Protein AF-A0A3B4AZQ9-F1 (afdb_monomer_lite)

Secondary structure (DSSP, 8-state):
--------------------HHHHHHHHHHHHHHHHHHHHHHHHHHHHHHHHHHHHHHHHHHHHHHS-HHHHHHHHTTPPPPPP--SS--------TTHHHHHHHS-HHHHHHHHHHHHHHHHHHHTTSS--PPPTT--

InterPro domains:
  IPR001054 Adenylyl cyclase class-3/4/guanylyl cyclase [PF00211] (81-134)
  IPR001054 Adenylyl cyclase class-3/4/guanylyl cyclase [PS50125] (90-134)
  IPR001054 Adenylyl cyclase class-3/4/guanylyl cyclase [SM00044] (54-139)
  IPR001054 Adenylyl cyclase class-3/4/guanylyl cyclase [cd07302] (89-134)
  IPR011645 Haem NO binding associated [PF07701] (29-75)
  IPR029787 Nucleotide cyclase [G3DSA:3.30.70.1230] (77-136)
  IPR029787 Nucleotide cyclase [SSF55073] (75-134)
  IPR050401 Cyclic nucleotide synthase [PTHR11920] (17-134)

Sequence (139 aa):
LKDCGREGVIGRFESHPTNNQGSTSILNNLLSRMEQYANNLENLVEERTQAYLEEKRKAENLLYQILPHSVAEQLKRGETVQAEAFDSVTIYFSDIVGFTSLSAESTPLQVVTLLNDLYTCFDAIIDNFDVYKVGPEQF

Foldseek 3Di:
DDDDDDDDDDDDDPPDPDPPPPVVVVVVVVVVVVVVVVVVVVVVVVVVVVVVVVVVVVVLVVLVVVDPPVVSVCVVVVHDDDDDDDPDDDDDDDDDPPLVVVPVPDDPVVNVVVVCVVVVVVCVVCVVDSDDDDDPVPD

pLDDT: mean 81.6, std 17.56, range [36.41, 96.56]

Radius of gyration: 40.5 Å; chains: 1; bounding box: 88×43×124 Å

Structure (mmCIF, N/CA/C/O backbone):
data_AF-A0A3B4AZQ9-F1
#
_entry.id   AF-A0A3B4AZQ9-F1
#
loop_
_atom_site.group_PDB
_atom_site.id
_atom_site.type_symbol
_atom_site.label_atom_id
_atom_site.label_alt_id
_atom_site.label_comp_id
_atom_site.label_asym_id
_atom_site.label_entity_id
_atom_site.label_seq_id
_atom_site.pdbx_PDB_ins_code
_atom_site.Cartn_x
_atom_site.Cartn_y
_atom_site.Cartn_z
_atom_site.occupancy
_atom_site.B_iso_or_equiv
_atom_site.auth_seq_id
_atom_site.auth_comp_id
_atom_site.auth_asym_id
_atom_site.auth_atom_id
_atom_site.pdbx_PDB_model_num
ATOM 1 N N . LEU A 1 1 ? -57.777 20.823 103.007 1.00 39.72 1 LEU A N 1
ATOM 2 C CA . LEU A 1 1 ? -57.943 19.529 102.309 1.00 39.72 1 LEU A CA 1
ATOM 3 C C . LEU A 1 1 ? -58.482 19.833 100.927 1.00 39.72 1 LEU A C 1
ATOM 5 O O . LEU A 1 1 ? -59.563 20.403 100.878 1.00 39.72 1 LEU A O 1
ATOM 9 N N . LYS A 1 2 ? -57.734 19.429 99.888 1.00 39.00 2 LYS A N 1
ATOM 10 C CA . LYS A 1 2 ? -58.082 19.476 98.453 1.00 39.00 2 LYS A CA 1
ATOM 11 C C . LYS A 1 2 ? -58.184 20.885 97.846 1.00 39.00 2 LYS A C 1
ATOM 13 O O . LYS A 1 2 ? -58.759 21.765 98.463 1.00 39.00 2 LYS A O 1
ATOM 18 N N . ASP A 1 3 ? -57.684 21.200 96.658 1.00 40.31 3 ASP A N 1
ATOM 19 C CA . ASP A 1 3 ? -56.889 20.494 95.647 1.00 40.31 3 ASP A CA 1
ATOM 20 C C . ASP A 1 3 ? -56.380 21.566 94.649 1.00 40.31 3 ASP A C 1
ATOM 22 O O . ASP A 1 3 ? -57.049 22.576 94.460 1.00 40.31 3 ASP A O 1
ATOM 26 N N . CYS A 1 4 ? -55.206 21.318 94.046 1.00 36.41 4 CYS A N 1
ATOM 27 C CA . CYS A 1 4 ? -54.802 21.581 92.645 1.00 36.41 4 CYS A CA 1
ATOM 28 C C . CYS A 1 4 ? -55.218 22.926 91.974 1.00 36.41 4 CYS A C 1
ATOM 30 O O . CYS A 1 4 ? -56.393 23.197 91.793 1.00 36.41 4 CYS A O 1
ATOM 32 N N . GLY A 1 5 ? -54.345 23.808 91.474 1.00 44.00 5 GLY A N 1
ATOM 33 C CA . GLY A 1 5 ? -53.077 23.581 90.777 1.00 44.00 5 GLY A CA 1
ATOM 34 C C . GLY A 1 5 ? -53.234 23.786 89.260 1.00 44.00 5 GLY A C 1
ATOM 35 O O . GLY A 1 5 ? -53.570 22.833 88.558 1.00 44.00 5 GLY A O 1
ATOM 36 N N . ARG A 1 6 ? -52.974 25.011 88.765 1.00 45.91 6 ARG A N 1
ATOM 37 C CA . ARG A 1 6 ? -52.379 25.328 87.443 1.00 45.91 6 ARG A CA 1
ATOM 38 C C . ARG A 1 6 ? -52.392 26.840 87.181 1.00 45.91 6 ARG A C 1
ATOM 40 O O . ARG A 1 6 ? -53.423 27.363 86.794 1.00 45.91 6 ARG A O 1
ATOM 47 N N . GLU A 1 7 ? -51.237 27.488 87.311 1.00 42.16 7 GLU A N 1
ATOM 48 C CA . GLU A 1 7 ? -50.840 28.630 86.474 1.00 42.16 7 GLU A CA 1
ATOM 49 C C . GLU A 1 7 ? -49.336 28.533 86.173 1.00 42.16 7 GLU A C 1
ATOM 51 O O . GLU A 1 7 ? -48.591 27.846 86.873 1.00 42.16 7 GLU A O 1
ATOM 56 N N . GLY A 1 8 ? -48.956 29.087 85.024 1.00 47.72 8 GLY A N 1
ATOM 57 C CA . GLY A 1 8 ? -47.888 28.611 84.150 1.00 47.72 8 GLY A CA 1
ATOM 58 C C . GLY A 1 8 ? -46.468 28.645 84.711 1.00 47.72 8 GLY A C 1
ATOM 59 O O . GLY A 1 8 ? -46.015 29.642 85.264 1.00 47.72 8 GLY A O 1
ATOM 60 N N . VAL A 1 9 ? -45.723 27.575 84.425 1.00 48.38 9 VAL A N 1
ATOM 61 C CA . VAL A 1 9 ? -44.259 27.611 84.391 1.00 48.38 9 VAL A CA 1
ATOM 62 C C . VAL A 1 9 ? -43.826 27.526 82.933 1.00 48.38 9 VAL A C 1
ATOM 64 O O . VAL A 1 9 ? -44.073 26.542 82.237 1.00 48.38 9 VAL A O 1
ATOM 67 N N . ILE A 1 10 ? -43.208 28.618 82.497 1.00 52.34 10 ILE A N 1
ATOM 68 C CA . ILE A 1 10 ? -42.479 28.798 81.246 1.00 52.34 10 ILE A CA 1
ATOM 69 C C . ILE A 1 10 ? -41.379 27.736 81.173 1.00 52.34 10 ILE A C 1
ATOM 71 O O . ILE A 1 10 ? -40.545 27.644 82.071 1.00 52.34 10 ILE A O 1
ATOM 75 N N . GLY A 1 11 ? -41.348 26.943 80.105 1.00 49.19 11 GLY A N 1
ATOM 76 C CA . GLY A 1 11 ? -40.229 26.037 79.884 1.00 49.19 11 GLY A CA 1
ATOM 77 C C . GLY A 1 11 ? -40.372 25.179 78.639 1.00 49.19 11 GLY A C 1
ATOM 78 O O . GLY A 1 11 ? -41.258 24.331 78.586 1.00 49.19 11 GLY A O 1
ATOM 79 N N . ARG A 1 12 ? -39.419 25.375 77.715 1.00 40.09 12 ARG A N 1
ATOM 80 C CA . ARG A 1 12 ? -39.015 24.591 76.523 1.00 40.09 12 ARG A CA 1
ATOM 81 C C . ARG A 1 12 ? -39.096 25.460 75.264 1.00 40.09 12 ARG A C 1
ATOM 83 O O . ARG A 1 12 ? -40.125 26.056 75.004 1.00 40.09 12 ARG A O 1
ATOM 90 N N . PHE A 1 13 ? -38.067 25.570 74.433 1.00 38.94 13 PHE A N 1
ATOM 91 C CA . PHE A 1 13 ? -36.929 24.681 74.208 1.00 38.94 13 PHE A CA 1
ATOM 92 C C . PHE A 1 13 ? -35.842 25.526 73.521 1.00 38.94 13 PHE A C 1
ATOM 94 O O . PHE A 1 13 ? -36.103 26.095 72.464 1.00 38.94 13 PHE A O 1
ATOM 101 N N . GLU A 1 14 ? -34.647 25.643 74.101 1.00 40.38 14 GLU A N 1
ATOM 102 C CA . GLU A 1 14 ? -33.482 26.127 73.354 1.00 40.38 14 GLU A CA 1
ATOM 103 C C . GLU A 1 14 ? -33.123 25.063 72.314 1.00 40.38 14 GLU A C 1
ATOM 105 O O . GLU A 1 14 ? -32.702 23.957 72.659 1.00 40.38 14 GLU A O 1
ATOM 110 N N . SER A 1 15 ? -33.291 25.379 71.031 1.00 43.38 15 SER A N 1
ATOM 111 C CA . SER A 1 15 ? -32.709 24.583 69.957 1.00 43.38 15 SER A CA 1
ATOM 112 C C . SER A 1 15 ? -31.191 24.763 69.985 1.00 43.38 15 SER A C 1
ATOM 114 O O . SER A 1 15 ? -30.660 25.732 69.445 1.00 43.38 15 SER A O 1
ATOM 116 N N . HIS A 1 16 ? -30.491 23.828 70.624 1.00 37.62 16 HIS A N 1
ATOM 117 C CA . HIS A 1 16 ? -29.059 23.646 70.411 1.00 37.62 16 HIS A CA 1
ATOM 118 C C . HIS A 1 16 ? -28.827 23.203 68.957 1.00 37.62 16 HIS A C 1
ATOM 120 O O . HIS A 1 16 ? -29.424 22.208 68.534 1.00 37.62 16 HIS A O 1
ATOM 126 N N . PRO A 1 17 ? -27.963 23.880 68.178 1.00 43.94 17 PRO A N 1
ATOM 127 C CA . PRO A 1 17 ? -27.572 23.380 66.873 1.00 43.94 17 PRO A CA 1
ATOM 128 C C . PRO A 1 17 ? -26.664 22.168 67.096 1.00 43.94 17 PRO A C 1
ATOM 130 O O . PRO A 1 17 ? -25.521 22.294 67.534 1.00 43.94 17 PRO A O 1
ATOM 133 N N . THR A 1 18 ? -27.170 20.966 66.826 1.00 42.00 18 THR A N 1
ATOM 134 C CA . THR A 1 18 ? -26.326 19.773 66.775 1.00 42.00 18 THR A CA 1
ATOM 135 C C . THR A 1 18 ? -25.385 19.906 65.582 1.00 42.00 18 THR A C 1
ATOM 137 O O . THR A 1 18 ? -25.797 19.819 64.425 1.00 42.00 18 THR A O 1
ATOM 140 N N . ASN A 1 19 ? -24.117 20.151 65.891 1.00 54.03 19 ASN A N 1
ATOM 141 C CA . ASN A 1 19 ? -22.987 20.181 64.977 1.00 54.03 19 ASN A CA 1
ATOM 142 C C . ASN A 1 19 ? -22.861 18.844 64.210 1.00 54.03 19 ASN A C 1
ATOM 144 O O . ASN A 1 19 ? -22.246 17.903 64.700 1.00 54.03 19 ASN A O 1
ATOM 148 N N . ASN A 1 20 ? -23.445 18.752 63.009 1.00 54.34 20 ASN A N 1
ATOM 149 C CA . ASN A 1 20 ? -23.322 17.602 62.098 1.00 54.34 20 ASN A CA 1
ATOM 150 C C . ASN A 1 20 ? -22.237 17.835 61.023 1.00 54.34 20 ASN A C 1
ATOM 152 O O . ASN A 1 20 ? -22.426 17.511 59.852 1.00 54.34 20 ASN A O 1
ATOM 156 N N . GLN A 1 21 ? -21.109 18.453 61.392 1.00 55.28 21 GLN A N 1
ATOM 157 C CA . GLN A 1 21 ? -20.027 18.784 60.449 1.00 55.28 21 GLN A CA 1
ATOM 158 C C . GLN A 1 21 ? -19.133 17.582 60.076 1.00 55.28 21 GLN A C 1
ATOM 160 O O . GLN A 1 21 ? -18.435 17.628 59.066 1.00 55.28 21 GLN A O 1
ATOM 165 N N . GLY A 1 22 ? -19.156 16.486 60.845 1.00 56.91 22 GLY A N 1
ATOM 166 C CA . GLY A 1 22 ? -18.319 15.304 60.582 1.00 56.91 22 GLY A CA 1
ATOM 167 C C . GLY A 1 22 ? -18.845 14.396 59.463 1.00 56.91 22 GLY A C 1
ATOM 168 O O . GLY A 1 22 ? -18.081 13.955 58.607 1.00 56.91 22 GLY A O 1
ATOM 169 N N . SER A 1 23 ? -20.158 14.151 59.433 1.00 57.97 23 SER A N 1
ATOM 170 C CA . SER A 1 23 ? -20.797 13.222 58.486 1.00 57.97 23 SER A CA 1
ATOM 171 C C . SER A 1 23 ? -20.827 13.774 57.059 1.00 57.97 23 SER A C 1
ATOM 173 O O . SER A 1 23 ? -20.614 13.042 56.096 1.00 57.97 23 SER A O 1
ATOM 175 N N . THR A 1 24 ? -21.044 15.084 56.919 1.00 64.81 24 THR A N 1
ATOM 176 C CA . THR A 1 24 ? -21.021 15.781 55.627 1.00 64.81 24 THR A CA 1
ATOM 177 C C . THR A 1 24 ? -19.609 15.839 55.051 1.00 64.81 24 THR A C 1
ATOM 179 O O . THR A 1 24 ? -19.430 15.604 53.862 1.00 64.81 24 THR A O 1
ATOM 182 N N . SER A 1 25 ? -18.591 16.056 55.887 1.00 77.25 25 SER A N 1
ATOM 183 C CA . SER A 1 25 ? -17.186 16.099 55.460 1.00 77.25 25 SER A CA 1
ATOM 184 C C . SER A 1 25 ? -16.690 14.760 54.889 1.00 77.25 25 SER A C 1
ATOM 186 O O . SER A 1 25 ? -16.052 14.732 53.836 1.00 77.25 25 SER A O 1
ATOM 188 N N . ILE A 1 26 ? -17.049 13.633 55.519 1.00 82.88 26 ILE A N 1
ATOM 189 C CA . ILE A 1 26 ? -16.669 12.289 55.046 1.00 82.88 26 ILE A CA 1
ATOM 190 C C . ILE A 1 26 ? -17.371 11.947 53.724 1.00 82.88 26 ILE A C 1
ATOM 192 O O . ILE A 1 26 ? -16.725 11.464 52.794 1.00 82.88 26 ILE A O 1
ATOM 196 N N . LEU A 1 27 ? -18.674 12.230 53.621 1.00 82.62 27 LEU A N 1
ATOM 197 C CA . LEU A 1 27 ? -19.443 12.003 52.393 1.00 82.62 27 LEU A CA 1
ATOM 198 C C . LEU A 1 27 ? -18.937 12.871 51.233 1.00 82.62 27 LEU A C 1
ATOM 200 O O . LEU A 1 27 ? -18.783 12.366 50.125 1.00 82.62 27 LEU A O 1
ATOM 204 N N . ASN A 1 28 ? -18.596 14.136 51.493 1.00 85.06 28 ASN A N 1
ATOM 205 C CA . ASN A 1 28 ? -18.008 15.031 50.493 1.00 85.06 28 ASN A CA 1
ATOM 206 C C . ASN A 1 28 ? -16.626 14.548 50.025 1.00 85.06 28 ASN A C 1
ATOM 208 O O . ASN A 1 28 ? -16.315 14.629 48.839 1.00 85.06 28 ASN A O 1
ATOM 212 N N . ASN A 1 29 ? -15.799 14.007 50.927 1.00 88.94 29 ASN A N 1
ATOM 213 C CA . ASN A 1 29 ? -14.502 13.439 50.551 1.00 88.94 29 ASN A CA 1
ATOM 214 C C . ASN A 1 29 ? -14.654 12.193 49.663 1.00 88.94 29 ASN A C 1
ATOM 216 O O . ASN A 1 29 ? -13.928 12.050 48.681 1.00 88.94 29 ASN A O 1
ATOM 220 N N . LEU A 1 30 ? -15.608 11.313 49.984 1.00 89.31 30 LEU A N 1
ATOM 221 C CA . LEU A 1 30 ? -15.907 10.130 49.176 1.00 89.31 30 LEU A CA 1
ATOM 222 C C . LEU A 1 30 ? -16.441 10.514 47.791 1.00 89.31 30 LEU A C 1
ATOM 224 O O . LEU A 1 30 ? -15.972 9.970 46.794 1.00 89.31 30 LEU A O 1
ATOM 228 N N . LEU A 1 31 ? -17.365 11.476 47.733 1.00 89.81 31 LEU A N 1
ATOM 229 C CA . LEU A 1 31 ? -17.926 11.986 46.483 1.00 89.81 31 LEU A CA 1
ATOM 230 C C . LEU A 1 31 ? -16.833 12.589 45.590 1.00 89.81 31 LEU A C 1
ATOM 232 O O . LEU A 1 31 ? -16.708 12.207 44.432 1.00 89.81 31 LEU A O 1
ATOM 236 N N . SER A 1 32 ? -15.967 13.432 46.161 1.00 89.94 32 SER A N 1
ATOM 237 C CA . SER A 1 32 ? -14.839 14.036 45.442 1.00 89.94 32 SER A CA 1
ATOM 238 C C . SER A 1 32 ? -13.845 12.993 44.915 1.00 89.94 32 SER A C 1
ATOM 240 O O . SER A 1 32 ? -13.350 13.117 43.795 1.00 89.94 32 SER A O 1
ATOM 242 N N . ARG A 1 33 ? -13.578 11.922 45.679 1.00 91.62 33 ARG A N 1
ATOM 243 C CA . ARG A 1 33 ? -12.748 10.805 45.196 1.00 91.62 33 ARG A CA 1
ATOM 244 C C . ARG A 1 33 ? -13.417 10.055 44.049 1.00 91.62 33 ARG A C 1
ATOM 246 O O . ARG A 1 33 ? -12.734 9.705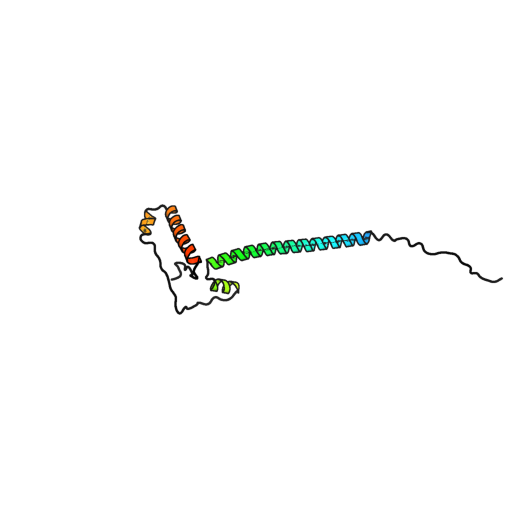 43.095 1.00 91.62 33 ARG A O 1
ATOM 253 N N . MET A 1 34 ? -14.723 9.798 44.127 1.00 92.50 34 MET A N 1
ATOM 254 C CA . MET A 1 34 ? -15.465 9.129 43.051 1.00 92.50 34 MET A CA 1
ATOM 255 C C . MET A 1 34 ? -15.470 9.959 41.764 1.00 92.50 34 MET A C 1
ATOM 257 O O . MET A 1 34 ? -15.222 9.402 40.698 1.00 92.50 34 MET A O 1
ATOM 261 N N . GLU A 1 35 ? -15.660 11.275 41.863 1.00 92.25 35 GLU A N 1
ATOM 262 C CA . GLU A 1 35 ? -15.534 12.192 40.723 1.00 92.25 35 GLU A CA 1
ATOM 263 C C . GLU A 1 35 ? -14.119 12.176 40.138 1.00 92.25 35 GLU A C 1
ATOM 265 O O . GLU A 1 35 ? -13.955 12.068 38.925 1.00 92.25 35 GLU A O 1
ATOM 270 N N . GLN A 1 36 ? -13.080 12.201 40.981 1.00 93.50 36 GLN A N 1
ATOM 271 C CA . GLN A 1 36 ? -11.700 12.059 40.509 1.00 93.50 36 GLN A CA 1
ATOM 272 C C . GLN A 1 36 ? -11.468 10.734 39.778 1.00 93.50 36 GLN A C 1
ATOM 274 O O . GLN A 1 36 ? -10.828 10.733 38.731 1.00 93.50 36 GLN A O 1
ATOM 279 N N . TYR A 1 37 ? -11.982 9.612 40.290 1.00 93.38 37 TYR A N 1
ATOM 280 C CA . TYR A 1 37 ? -11.862 8.325 39.602 1.00 93.38 37 TYR A CA 1
ATOM 281 C C . TYR A 1 37 ? -12.595 8.314 38.261 1.00 93.38 37 TYR A C 1
ATOM 283 O O . TYR A 1 37 ? -12.039 7.800 37.294 1.00 93.38 37 TYR A O 1
ATOM 291 N N . ALA A 1 38 ? -13.799 8.886 38.190 1.00 93.44 38 ALA A N 1
ATOM 292 C CA . ALA A 1 38 ? -14.562 8.984 36.949 1.00 93.44 38 ALA A CA 1
ATOM 293 C C . ALA A 1 38 ? -13.813 9.814 35.895 1.00 93.44 38 ALA A C 1
ATOM 295 O O . ALA A 1 38 ? -13.586 9.320 34.795 1.00 93.44 38 ALA A O 1
ATOM 296 N N . ASN A 1 39 ? -13.328 11.002 36.268 1.00 93.88 39 ASN A N 1
ATOM 297 C CA . ASN A 1 39 ? -12.560 11.875 35.374 1.00 93.88 39 ASN A CA 1
ATOM 298 C C . ASN A 1 39 ? -11.246 11.222 34.923 1.00 93.88 39 ASN A C 1
ATOM 300 O O . ASN A 1 39 ? -10.877 11.281 33.755 1.00 93.88 39 ASN A O 1
ATOM 304 N N . ASN A 1 40 ? -10.530 10.564 35.839 1.00 94.88 40 ASN A N 1
ATOM 305 C CA . ASN A 1 40 ? -9.293 9.863 35.497 1.00 94.88 40 ASN A CA 1
ATOM 306 C C . ASN A 1 40 ? -9.549 8.687 34.549 1.00 94.88 40 ASN A C 1
ATOM 308 O O . ASN A 1 40 ? -8.745 8.444 33.652 1.00 94.88 40 ASN A O 1
ATOM 312 N N . LEU A 1 41 ? -10.648 7.953 34.744 1.00 94.94 41 LEU A N 1
ATOM 313 C CA . LEU A 1 41 ? -11.027 6.855 33.862 1.00 94.94 41 LEU A CA 1
ATOM 314 C C . LEU A 1 41 ? -11.425 7.371 32.480 1.00 94.94 41 LEU A C 1
ATOM 316 O O . LEU A 1 41 ? -11.010 6.782 31.490 1.00 94.94 41 LEU A O 1
ATOM 320 N N . GLU A 1 42 ? -12.183 8.463 32.411 1.00 95.81 42 GLU A N 1
ATOM 321 C CA . GLU A 1 42 ? -12.564 9.102 31.152 1.00 95.81 42 GLU A CA 1
ATOM 322 C C . GLU A 1 42 ? -11.328 9.554 30.368 1.00 95.81 42 GLU A C 1
ATOM 324 O O . GLU A 1 42 ? -11.154 9.139 29.223 1.00 95.81 42 GLU A O 1
ATOM 329 N N . ASN A 1 43 ? -10.402 10.260 31.023 1.00 95.38 43 ASN A N 1
ATOM 330 C CA . ASN A 1 43 ? -9.130 10.663 30.420 1.00 95.38 43 ASN A CA 1
ATOM 331 C C . ASN A 1 43 ? -8.316 9.456 29.929 1.00 95.38 43 ASN A C 1
ATOM 333 O O . ASN A 1 43 ? -7.764 9.475 28.831 1.00 95.38 43 ASN A O 1
ATOM 337 N N . LEU A 1 44 ? -8.252 8.382 30.725 1.00 95.31 44 LEU A N 1
ATOM 338 C CA . LEU A 1 44 ? -7.529 7.170 30.345 1.00 95.31 44 LEU A CA 1
ATOM 339 C C . LEU A 1 44 ? -8.188 6.465 29.150 1.00 95.31 44 LEU A C 1
ATOM 341 O O . LEU A 1 44 ? -7.491 5.959 28.272 1.00 95.31 44 LEU A O 1
ATOM 345 N N . VAL A 1 45 ? -9.520 6.405 29.110 1.00 96.56 45 VAL A N 1
ATOM 346 C CA . VAL A 1 45 ? -10.265 5.835 27.981 1.00 96.56 45 VAL A CA 1
ATOM 347 C C . VAL A 1 45 ? -10.034 6.667 26.726 1.00 96.56 45 VAL A C 1
ATOM 349 O O . VAL A 1 45 ? -9.794 6.089 25.666 1.0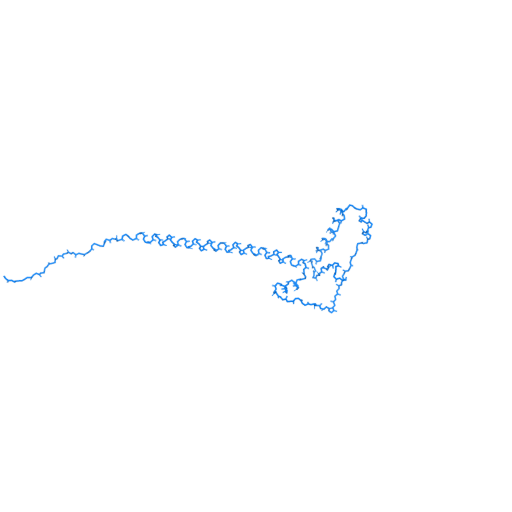0 96.56 45 VAL A O 1
ATOM 352 N N . GLU A 1 46 ? -10.052 7.994 26.833 1.00 96.06 46 GLU A N 1
ATOM 353 C CA . GLU A 1 46 ? -9.778 8.891 25.714 1.00 96.06 46 GLU A CA 1
ATOM 354 C C . GLU A 1 46 ? -8.357 8.691 25.175 1.00 96.06 46 GLU A C 1
ATOM 356 O O . GLU A 1 46 ? -8.188 8.433 23.982 1.00 96.06 46 GLU A O 1
ATOM 361 N N . GLU A 1 47 ? -7.347 8.686 26.048 1.00 96.12 47 GLU A N 1
ATOM 362 C CA . GLU A 1 47 ? -5.948 8.448 25.676 1.00 96.12 47 GLU A CA 1
ATOM 363 C C . GLU A 1 47 ? -5.776 7.099 24.961 1.00 96.12 47 GLU A C 1
ATOM 365 O O . GLU A 1 47 ? -5.165 7.005 23.892 1.00 96.12 47 GLU A O 1
ATOM 370 N N . ARG A 1 48 ? -6.361 6.032 25.518 1.00 95.19 48 ARG A N 1
ATOM 371 C CA . ARG A 1 48 ? -6.296 4.687 24.929 1.00 95.19 48 ARG A CA 1
ATOM 372 C C . ARG A 1 48 ? -7.017 4.610 23.592 1.00 95.19 48 ARG A C 1
ATOM 374 O O . ARG A 1 48 ? -6.524 3.947 22.680 1.00 95.19 48 ARG A O 1
ATOM 381 N N . THR A 1 49 ? -8.155 5.284 23.470 1.00 95.62 49 THR A N 1
ATOM 382 C CA . THR A 1 49 ? -8.925 5.339 22.225 1.00 95.62 49 THR A CA 1
ATOM 383 C C . THR A 1 49 ? -8.141 6.079 21.147 1.00 95.62 49 THR A C 1
ATOM 385 O O . THR A 1 49 ? -8.054 5.587 20.025 1.00 95.62 49 THR A O 1
ATOM 388 N N . GLN A 1 50 ? -7.500 7.201 21.482 1.00 96.56 50 GLN A N 1
ATOM 389 C CA . GLN A 1 50 ? -6.642 7.933 20.549 1.00 96.56 50 GLN A CA 1
ATOM 390 C C . GLN A 1 50 ? -5.450 7.088 20.090 1.00 96.56 50 GLN A C 1
ATOM 392 O O . GLN A 1 50 ? -5.216 6.968 18.889 1.00 96.56 50 GLN A O 1
ATOM 397 N N . ALA A 1 51 ? -4.744 6.432 21.016 1.00 94.94 51 ALA A N 1
ATOM 398 C CA . ALA A 1 51 ? -3.625 5.553 20.673 1.00 94.94 51 ALA A CA 1
ATOM 399 C C . ALA A 1 51 ? -4.057 4.392 19.757 1.00 94.94 51 ALA A C 1
ATOM 401 O O . ALA A 1 51 ? -3.366 4.065 18.792 1.00 94.94 51 ALA A O 1
ATOM 402 N N . TYR A 1 52 ? -5.222 3.794 20.026 1.00 95.25 52 TYR A N 1
ATOM 403 C CA . TYR A 1 52 ? -5.799 2.757 19.172 1.00 95.25 52 TYR A CA 1
ATOM 404 C C . TYR A 1 52 ? -6.134 3.280 17.769 1.00 95.25 52 TYR A C 1
ATOM 406 O O . TYR A 1 52 ? -5.825 2.616 16.782 1.00 95.25 52 TYR A O 1
ATOM 414 N N . LEU A 1 53 ? -6.746 4.462 17.664 1.00 95.56 53 LEU A N 1
ATOM 415 C CA . LEU A 1 53 ? -7.097 5.066 16.378 1.00 95.56 53 LEU A CA 1
ATOM 416 C C . LEU A 1 53 ? -5.858 5.403 15.541 1.00 95.56 53 LEU A C 1
ATOM 418 O O . LEU A 1 53 ? -5.859 5.164 14.334 1.00 95.56 53 LEU A O 1
ATOM 422 N N . GLU A 1 54 ? -4.795 5.904 16.171 1.00 95.88 54 GLU A N 1
ATOM 423 C CA . GLU A 1 54 ? -3.519 6.189 15.507 1.00 95.88 54 GLU A CA 1
ATOM 424 C C . GLU A 1 54 ? -2.909 4.911 14.914 1.00 95.88 54 GLU A C 1
ATOM 426 O O . GLU A 1 54 ? -2.490 4.888 13.754 1.00 95.88 54 GLU A O 1
ATOM 431 N N . GLU A 1 55 ? -2.897 3.828 15.691 1.00 93.44 55 GLU A N 1
ATOM 432 C CA . GLU A 1 55 ? -2.339 2.551 15.251 1.00 93.44 55 GLU A CA 1
ATOM 433 C C . GLU A 1 55 ? -3.201 1.890 14.173 1.00 93.44 55 GLU A C 1
ATOM 435 O O . GLU A 1 55 ? -2.685 1.410 13.161 1.00 93.44 55 GLU A O 1
ATOM 440 N N . LYS A 1 56 ? -4.528 1.957 14.328 1.00 92.56 56 LYS A N 1
ATOM 441 C CA . LYS A 1 56 ? -5.484 1.518 13.310 1.00 92.56 56 LYS A CA 1
ATOM 442 C C . LYS A 1 56 ? -5.250 2.249 11.987 1.00 92.56 56 LYS A C 1
ATOM 444 O O . LYS A 1 56 ? -5.174 1.600 10.949 1.00 92.56 56 LYS A O 1
ATOM 449 N N . ARG A 1 57 ? -5.080 3.575 12.013 1.00 92.31 57 ARG A N 1
ATOM 450 C CA . ARG A 1 57 ? -4.824 4.387 10.813 1.00 92.31 57 ARG A CA 1
ATOM 451 C C . ARG A 1 57 ? -3.534 3.969 10.106 1.00 92.31 57 ARG A C 1
ATOM 453 O O . ARG A 1 57 ? -3.509 3.868 8.883 1.00 92.31 57 ARG A O 1
ATOM 460 N N . LYS A 1 58 ? -2.454 3.719 10.853 1.00 91.56 58 LYS A N 1
ATOM 461 C CA . LYS A 1 58 ? -1.187 3.239 10.271 1.00 91.56 58 LYS A CA 1
ATOM 462 C C . LYS A 1 58 ? -1.352 1.871 9.613 1.00 91.56 58 LYS A C 1
ATOM 464 O O . LYS A 1 58 ? -0.861 1.679 8.504 1.00 91.56 58 LYS A O 1
ATOM 469 N N . ALA A 1 59 ? -2.059 0.955 10.274 1.00 89.50 59 ALA A N 1
ATOM 470 C CA . ALA A 1 59 ? -2.336 -0.371 9.735 1.00 89.50 59 ALA A CA 1
ATOM 471 C C . ALA A 1 59 ? -3.190 -0.305 8.457 1.00 89.50 59 ALA A C 1
ATOM 473 O O . ALA A 1 59 ? -2.876 -0.979 7.480 1.00 89.50 59 ALA A O 1
ATOM 474 N N . GLU A 1 60 ? -4.227 0.538 8.431 1.00 88.00 60 GLU A N 1
ATOM 475 C CA . GLU A 1 60 ? -5.070 0.750 7.247 1.00 88.00 60 GLU A CA 1
ATOM 476 C C . GLU A 1 60 ? -4.276 1.353 6.083 1.00 88.00 60 GLU A C 1
ATOM 478 O O . GLU A 1 60 ? -4.362 0.857 4.964 1.00 88.00 60 GLU A O 1
ATOM 483 N N . ASN A 1 61 ? -3.440 2.361 6.344 1.00 87.06 61 ASN A N 1
ATOM 484 C CA . ASN A 1 61 ? -2.581 2.948 5.316 1.00 87.06 61 ASN A CA 1
ATOM 485 C C . ASN A 1 61 ? -1.628 1.916 4.703 1.00 87.06 61 ASN A C 1
ATOM 487 O O . ASN A 1 61 ? -1.468 1.879 3.486 1.00 87.06 61 ASN A O 1
ATOM 491 N N . LEU A 1 62 ? -1.019 1.065 5.531 1.00 87.25 62 LEU A N 1
ATOM 492 C CA . LEU A 1 62 ? -0.155 -0.009 5.047 1.00 87.25 62 LEU A CA 1
ATOM 493 C C . LEU A 1 62 ? -0.939 -1.033 4.215 1.00 87.25 62 LEU A C 1
ATOM 495 O O . LEU A 1 62 ? -0.441 -1.516 3.203 1.00 87.25 62 LEU A O 1
ATOM 499 N N . LEU A 1 63 ? -2.175 -1.345 4.612 1.00 87.69 63 LEU A N 1
ATOM 500 C CA . LEU A 1 63 ? -3.027 -2.280 3.882 1.00 87.69 63 LEU A CA 1
ATOM 501 C C . LEU A 1 63 ? -3.303 -1.796 2.450 1.00 87.69 63 LEU A C 1
ATOM 503 O O . LEU A 1 63 ? -3.186 -2.585 1.514 1.00 87.69 63 LEU A O 1
ATOM 507 N N . TYR A 1 64 ? -3.606 -0.506 2.272 1.00 84.31 64 TYR A N 1
ATOM 508 C CA . TYR A 1 64 ? -3.846 0.084 0.948 1.00 84.31 64 TYR A CA 1
ATOM 509 C C . TYR A 1 64 ? -2.585 0.204 0.084 1.00 84.31 64 TYR A C 1
ATOM 511 O O . TYR A 1 64 ? -2.688 0.261 -1.135 1.00 84.31 64 TYR A O 1
ATOM 519 N N . GLN A 1 65 ? -1.391 0.210 0.685 1.00 82.56 65 GLN A N 1
ATOM 520 C CA . GLN A 1 65 ? -0.133 0.191 -0.073 1.00 82.56 65 GLN A CA 1
ATOM 521 C C . GLN A 1 65 ? 0.167 -1.179 -0.697 1.00 82.56 65 GLN A C 1
ATOM 523 O O . GLN A 1 65 ? 0.957 -1.264 -1.634 1.00 82.56 65 GLN A O 1
ATOM 528 N N . ILE A 1 66 ? -0.427 -2.253 -0.169 1.00 84.31 66 ILE A N 1
ATOM 529 C CA . ILE A 1 66 ? -0.138 -3.632 -0.588 1.00 84.31 66 ILE A CA 1
ATOM 530 C C . ILE A 1 66 ? -1.272 -4.194 -1.454 1.00 84.31 66 ILE A C 1
ATOM 532 O O . ILE A 1 66 ? -1.026 -4.954 -2.393 1.00 84.31 66 ILE A O 1
ATOM 536 N N . LEU A 1 67 ? -2.519 -3.835 -1.145 1.00 85.69 67 LEU A N 1
ATOM 537 C CA . LEU A 1 67 ? -3.708 -4.400 -1.776 1.00 85.69 67 LEU A CA 1
ATOM 538 C C . LEU A 1 67 ? -4.543 -3.325 -2.478 1.00 85.69 67 LEU A C 1
ATOM 540 O O . LEU A 1 67 ? -4.631 -2.204 -1.976 1.00 85.69 67 LEU A O 1
ATOM 544 N N . PRO A 1 68 ? -5.241 -3.678 -3.576 1.00 86.12 68 PRO A N 1
ATOM 545 C CA . PRO A 1 68 ? -6.242 -2.799 -4.165 1.00 86.12 68 PRO A CA 1
ATOM 546 C C . PRO A 1 68 ? -7.292 -2.396 -3.124 1.00 86.12 68 PRO A C 1
ATOM 548 O O . PRO A 1 68 ? -7.688 -3.212 -2.284 1.00 86.12 68 PRO A O 1
ATOM 551 N N . HIS A 1 69 ? -7.801 -1.164 -3.212 1.00 84.31 69 HIS A N 1
ATOM 552 C CA . HIS A 1 69 ? -8.799 -0.637 -2.274 1.00 84.31 69 HIS A CA 1
ATOM 553 C C . HIS A 1 69 ? -10.013 -1.562 -2.093 1.00 84.31 69 HIS A C 1
ATOM 555 O O . HIS A 1 69 ? -10.466 -1.767 -0.967 1.00 84.31 69 HIS A O 1
ATOM 561 N N . SER A 1 70 ? -10.515 -2.160 -3.178 1.00 85.69 70 SER A N 1
ATOM 562 C CA . SER A 1 70 ? -11.658 -3.083 -3.145 1.00 85.69 70 SER A CA 1
ATOM 563 C C . SER A 1 70 ? -11.390 -4.321 -2.283 1.00 85.69 70 SER A C 1
ATOM 565 O O . SER A 1 70 ? -12.246 -4.719 -1.492 1.00 85.69 70 SER A O 1
ATOM 567 N N . VAL A 1 71 ? -10.196 -4.901 -2.404 1.00 87.56 71 VAL A N 1
ATOM 568 C CA . VAL A 1 71 ? -9.760 -6.091 -1.663 1.00 87.56 71 VAL A CA 1
ATOM 569 C C . VAL A 1 71 ? -9.485 -5.739 -0.202 1.00 87.56 71 VAL A C 1
ATOM 571 O O . VAL A 1 71 ? -9.928 -6.449 0.701 1.00 87.56 71 VAL A O 1
ATOM 574 N N . ALA A 1 72 ? -8.808 -4.615 0.047 1.00 89.00 72 ALA A N 1
ATOM 575 C CA . ALA A 1 72 ? -8.524 -4.126 1.393 1.00 89.00 72 ALA A CA 1
ATOM 576 C C . ALA A 1 72 ? -9.811 -3.895 2.207 1.00 89.00 72 ALA A C 1
ATOM 578 O O . ALA A 1 72 ? -9.894 -4.303 3.366 1.00 89.00 72 ALA A O 1
ATOM 579 N N . GLU A 1 73 ? -10.843 -3.298 1.603 1.00 89.12 73 GLU A N 1
ATOM 580 C CA . GLU A 1 73 ? -12.132 -3.072 2.266 1.00 89.12 73 GLU A CA 1
ATOM 581 C C . GLU A 1 73 ? -12.882 -4.371 2.585 1.00 89.12 73 GLU A C 1
ATOM 583 O O . GLU A 1 73 ? -13.434 -4.501 3.678 1.00 89.12 73 GLU A O 1
ATOM 588 N N . GLN A 1 74 ? -12.871 -5.351 1.676 1.00 89.50 74 GLN A N 1
ATOM 589 C CA . GLN A 1 74 ? -13.459 -6.671 1.935 1.00 89.50 74 GLN A CA 1
ATOM 590 C C . GLN A 1 74 ? -12.771 -7.355 3.127 1.00 89.50 74 GLN A C 1
ATOM 592 O O . GLN A 1 74 ? -13.436 -7.810 4.060 1.00 89.50 74 GLN A O 1
ATOM 597 N N . LEU A 1 75 ? -11.435 -7.333 3.164 1.00 88.94 75 LEU A N 1
ATOM 598 C CA . LEU A 1 75 ? -10.666 -7.904 4.273 1.00 88.94 75 LEU A CA 1
ATOM 599 C C . LEU A 1 75 ? -10.942 -7.195 5.603 1.00 88.94 75 LEU A C 1
ATOM 601 O O . LEU A 1 75 ? -11.100 -7.858 6.627 1.00 88.94 75 LEU A O 1
ATOM 605 N N . LYS A 1 76 ? -11.067 -5.862 5.601 1.00 87.94 76 LYS A N 1
ATOM 606 C CA . LYS A 1 76 ? -11.431 -5.088 6.801 1.00 87.94 76 LYS A CA 1
ATOM 607 C C . LYS A 1 76 ? -12.808 -5.461 7.348 1.00 87.94 76 LYS A C 1
ATOM 609 O O . LYS A 1 76 ? -13.008 -5.415 8.560 1.00 87.94 76 LYS A O 1
ATOM 614 N N . ARG A 1 77 ? -13.751 -5.837 6.479 1.00 90.38 77 ARG A N 1
ATOM 615 C CA . ARG A 1 77 ? -15.085 -6.323 6.871 1.00 90.38 77 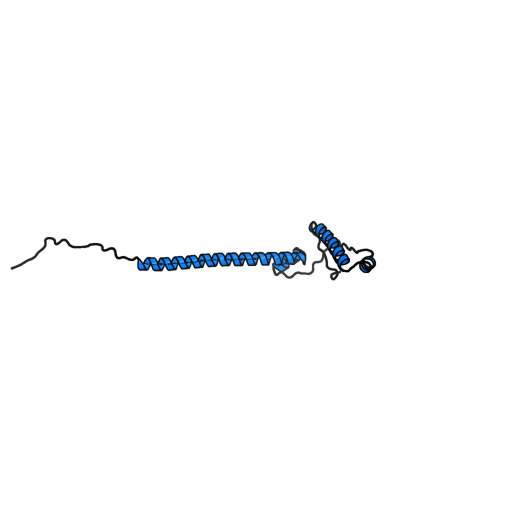ARG A CA 1
ATOM 616 C C . ARG A 1 77 ? -15.093 -7.792 7.311 1.00 90.38 77 ARG A C 1
ATOM 618 O O . ARG A 1 77 ? -16.125 -8.275 7.767 1.00 90.38 77 ARG A O 1
ATOM 625 N N . GLY A 1 78 ? -13.958 -8.489 7.222 1.00 89.00 78 GLY A N 1
ATOM 626 C CA . GLY A 1 78 ? -13.859 -9.921 7.504 1.00 89.00 78 GLY A CA 1
ATOM 627 C C . GLY A 1 78 ? -14.501 -10.791 6.422 1.00 89.00 78 GLY A C 1
ATOM 628 O O . GLY A 1 78 ? -14.848 -11.942 6.683 1.00 89.00 78 GLY A O 1
ATOM 629 N N . GLU A 1 79 ? -14.692 -10.243 5.221 1.00 91.38 79 GLU A N 1
ATOM 630 C CA . GLU A 1 79 ? -15.253 -10.956 4.079 1.00 91.38 79 GLU A CA 1
ATOM 631 C C . GLU A 1 79 ? -14.177 -11.827 3.417 1.00 91.38 79 GLU A C 1
ATOM 633 O O . GLU A 1 79 ? -12.989 -11.497 3.394 1.00 91.38 79 GLU A O 1
ATOM 638 N N . THR A 1 80 ? -14.591 -12.964 2.857 1.00 87.31 80 THR A N 1
ATOM 639 C CA . THR A 1 80 ? -13.701 -13.791 2.038 1.00 87.31 80 THR A CA 1
ATOM 640 C C . THR A 1 80 ? -13.514 -13.146 0.671 1.00 87.31 80 THR A C 1
ATOM 642 O O . THR A 1 80 ? -14.497 -12.970 -0.048 1.00 87.31 80 THR A O 1
ATOM 645 N N . VAL A 1 81 ? -12.270 -12.872 0.286 1.00 86.06 81 VAL A N 1
ATOM 646 C CA . VAL A 1 81 ? -11.934 -12.359 -1.048 1.00 86.06 81 VAL A CA 1
ATOM 647 C C . VAL A 1 81 ? -11.989 -13.513 -2.049 1.00 86.06 81 VAL A C 1
ATOM 649 O O . VAL A 1 81 ? -11.253 -14.492 -1.912 1.00 86.06 81 VAL A O 1
ATOM 652 N N . GLN A 1 82 ? -12.881 -13.417 -3.032 1.00 85.19 82 GLN A N 1
ATOM 653 C CA . GLN A 1 82 ? -12.981 -14.384 -4.128 1.00 85.19 82 GLN A CA 1
ATOM 654 C C . GLN A 1 82 ? -12.119 -13.935 -5.310 1.00 85.19 82 GLN A C 1
ATOM 656 O O . GLN A 1 82 ? -11.850 -12.748 -5.473 1.00 85.19 82 GLN A O 1
ATOM 661 N N . ALA A 1 83 ? -11.691 -14.884 -6.143 1.00 83.94 83 ALA A N 1
ATOM 662 C CA . ALA A 1 83 ? -11.006 -14.549 -7.385 1.00 83.94 83 ALA A CA 1
ATOM 663 C C . ALA A 1 83 ? -11.970 -13.806 -8.326 1.00 83.94 83 ALA A C 1
ATOM 665 O O . ALA A 1 83 ? -13.056 -14.307 -8.623 1.00 83.94 83 ALA A O 1
ATOM 666 N N . GLU A 1 84 ? -11.567 -12.626 -8.793 1.00 81.94 84 GLU A N 1
ATOM 667 C CA . GLU A 1 84 ? -12.343 -11.818 -9.733 1.00 81.94 84 GLU A CA 1
ATOM 668 C C . GLU A 1 84 ? -11.868 -12.067 -11.171 1.00 81.94 84 GLU A C 1
ATOM 670 O O . GLU A 1 84 ? -10.671 -12.173 -11.442 1.00 81.94 84 GLU A O 1
ATOM 675 N N . ALA A 1 85 ? -12.823 -12.165 -12.098 1.00 85.88 85 ALA A N 1
ATOM 676 C CA . ALA A 1 85 ? -12.564 -12.187 -13.531 1.00 85.88 85 ALA A CA 1
ATOM 677 C C . ALA A 1 85 ? -13.019 -10.855 -14.128 1.00 85.88 85 ALA A C 1
ATOM 679 O O . ALA A 1 85 ? -14.128 -10.397 -13.856 1.00 85.88 85 ALA A O 1
ATOM 680 N N . PHE A 1 86 ? -12.165 -10.251 -14.946 1.00 86.06 86 PHE A N 1
ATOM 681 C CA . PHE A 1 86 ? -12.432 -8.966 -15.579 1.00 86.06 86 PHE A CA 1
ATOM 682 C C . PHE A 1 86 ? -12.640 -9.165 -17.080 1.00 86.06 86 PHE A C 1
ATOM 684 O O . PHE A 1 86 ? -11.783 -9.739 -17.751 1.00 86.06 86 PHE A O 1
ATOM 691 N N . ASP A 1 87 ? -13.757 -8.660 -17.610 1.00 91.69 87 ASP A N 1
ATOM 692 C CA . ASP A 1 87 ? -14.095 -8.778 -19.038 1.00 91.69 87 ASP A CA 1
ATOM 693 C C . ASP A 1 87 ? -13.127 -7.996 -19.944 1.00 91.69 87 ASP A C 1
ATOM 695 O O . ASP A 1 87 ? -12.933 -8.342 -21.109 1.00 91.69 87 ASP A O 1
ATOM 699 N N . SER A 1 88 ? -12.520 -6.927 -19.420 1.00 92.75 88 SER A N 1
ATOM 700 C CA . SER A 1 88 ? -11.563 -6.086 -20.138 1.00 92.75 88 SER A CA 1
ATOM 701 C C . SER A 1 88 ? -10.560 -5.475 -19.168 1.00 92.75 88 SER A C 1
ATOM 703 O O . SER A 1 88 ? -10.947 -4.800 -18.217 1.00 92.75 88 SER A O 1
ATOM 705 N N . VAL A 1 89 ? -9.269 -5.662 -19.446 1.00 89.12 89 VAL A N 1
ATOM 706 C CA . VAL A 1 89 ? -8.158 -5.098 -18.668 1.00 89.12 89 VAL A CA 1
ATOM 707 C C . VAL A 1 89 ? -7.089 -4.539 -19.598 1.00 89.12 89 VAL A C 1
ATOM 709 O O . VAL A 1 89 ? -6.874 -5.058 -20.694 1.00 89.12 89 VAL A O 1
ATOM 712 N N . THR A 1 90 ? -6.395 -3.499 -19.142 1.00 89.81 90 THR A N 1
ATOM 713 C CA . THR A 1 90 ? -5.203 -2.963 -19.808 1.00 89.81 90 THR A CA 1
ATOM 714 C C . THR A 1 90 ? -4.003 -3.237 -18.918 1.00 89.81 90 THR A C 1
ATOM 716 O O . THR A 1 90 ? -3.973 -2.790 -17.775 1.00 89.81 90 THR A O 1
ATOM 719 N N . ILE A 1 91 ? -3.015 -3.959 -19.442 1.00 89.38 91 ILE A N 1
ATOM 720 C CA . ILE A 1 91 ? -1.778 -4.279 -18.724 1.00 89.38 91 ILE A CA 1
ATOM 721 C C . ILE A 1 91 ? -0.632 -3.496 -19.362 1.00 89.38 91 ILE A C 1
ATOM 723 O O . ILE A 1 91 ? -0.488 -3.487 -20.586 1.00 89.38 91 ILE A O 1
ATOM 727 N N . TYR A 1 92 ? 0.179 -2.840 -18.533 1.00 88.19 92 TYR A N 1
ATOM 728 C CA . TYR A 1 92 ? 1.363 -2.102 -18.961 1.00 88.19 92 TYR A CA 1
ATOM 729 C C . TYR A 1 92 ? 2.632 -2.814 -18.484 1.00 88.19 92 TYR A C 1
ATOM 731 O O . TYR A 1 92 ? 2.863 -2.936 -17.283 1.00 88.19 92 TYR A O 1
ATOM 739 N N . PHE A 1 93 ? 3.460 -3.258 -19.433 1.00 87.06 93 PHE A N 1
ATOM 740 C CA . PHE A 1 93 ? 4.782 -3.822 -19.166 1.00 87.06 93 PHE A CA 1
ATOM 741 C C . PHE A 1 93 ? 5.860 -2.814 -19.558 1.00 87.06 93 PHE A C 1
ATOM 743 O O . PHE A 1 93 ? 5.829 -2.264 -20.660 1.00 87.06 93 PHE A O 1
ATOM 750 N N . SER A 1 94 ? 6.827 -2.598 -18.670 1.00 85.56 94 SER A N 1
ATOM 751 C CA . SER A 1 94 ? 7.963 -1.709 -18.901 1.00 85.56 94 SER A CA 1
ATOM 752 C C . SER A 1 94 ? 9.237 -2.368 -18.402 1.00 85.56 94 SER A C 1
ATOM 754 O O . SER A 1 94 ? 9.259 -2.903 -17.298 1.00 85.56 94 SER A O 1
ATOM 756 N N . ASP A 1 95 ? 10.295 -2.284 -19.203 1.00 89.44 95 ASP A N 1
ATOM 757 C CA . ASP A 1 95 ? 11.630 -2.774 -18.864 1.00 89.44 95 ASP A CA 1
ATOM 758 C C . ASP A 1 95 ? 12.675 -1.681 -19.121 1.00 89.44 95 ASP A C 1
ATOM 760 O O . ASP A 1 95 ? 12.488 -0.800 -19.967 1.00 89.44 95 ASP A O 1
ATOM 764 N N . ILE A 1 96 ? 13.778 -1.727 -18.376 1.00 89.25 96 ILE A N 1
ATOM 765 C CA . ILE A 1 96 ? 14.897 -0.803 -18.532 1.00 89.25 96 ILE A CA 1
ATOM 766 C C . ILE A 1 96 ? 15.865 -1.397 -19.555 1.00 89.25 96 ILE A C 1
ATOM 768 O O . ILE A 1 96 ? 16.643 -2.311 -19.270 1.00 89.25 96 ILE A O 1
ATOM 772 N N . VAL A 1 97 ? 15.861 -0.828 -20.759 1.00 91.62 97 VAL A N 1
ATOM 773 C CA . VAL A 1 97 ? 16.769 -1.251 -21.829 1.00 91.62 97 VAL A CA 1
ATOM 774 C C . VAL A 1 97 ? 18.225 -1.110 -21.378 1.00 91.62 97 VAL A C 1
ATOM 776 O O . VAL A 1 97 ? 18.660 -0.042 -20.952 1.00 91.62 97 VAL A O 1
ATOM 779 N N . GLY A 1 98 ? 18.996 -2.192 -21.503 1.00 89.62 98 GLY A N 1
ATOM 780 C CA . GLY A 1 98 ? 20.426 -2.185 -21.183 1.00 89.62 98 GLY A CA 1
ATOM 781 C C . GLY A 1 98 ? 20.745 -2.162 -19.685 1.00 89.62 98 GLY A C 1
ATOM 782 O O . GLY A 1 98 ? 21.887 -1.874 -19.323 1.00 89.62 98 GLY A O 1
ATOM 783 N N . PHE A 1 99 ? 19.783 -2.495 -18.813 1.00 91.75 99 PHE A N 1
ATOM 784 C CA . PHE A 1 99 ? 19.982 -2.512 -17.361 1.00 91.75 99 PHE A CA 1
ATOM 785 C C . PHE A 1 99 ? 21.204 -3.335 -16.923 1.00 91.75 99 PHE A C 1
ATOM 787 O O . PHE A 1 99 ? 21.957 -2.902 -16.055 1.00 91.75 99 PHE A O 1
ATOM 794 N N . THR A 1 100 ? 21.467 -4.483 -17.558 1.00 92.12 100 THR A N 1
ATOM 795 C CA . THR A 1 100 ? 22.644 -5.315 -17.255 1.00 92.12 100 THR A CA 1
ATOM 796 C C . THR A 1 100 ? 23.952 -4.546 -17.433 1.00 92.12 100 THR A C 1
ATOM 798 O O . THR A 1 100 ? 24.773 -4.535 -16.521 1.00 92.12 100 THR A O 1
ATOM 801 N N . SER A 1 101 ? 24.133 -3.859 -18.562 1.00 93.25 101 SER A N 1
ATOM 802 C CA . SER A 1 101 ? 25.334 -3.057 -18.826 1.00 93.25 101 SER A CA 1
ATOM 803 C C . SER A 1 101 ? 25.443 -1.882 -17.856 1.00 93.25 101 SER A C 1
ATOM 805 O O . SER A 1 101 ? 26.489 -1.682 -17.247 1.00 93.25 101 SER A O 1
ATOM 807 N N . LEU A 1 102 ? 24.334 -1.169 -17.637 1.00 90.56 102 LEU A N 1
ATOM 808 C CA . LEU A 1 102 ? 24.275 -0.040 -16.710 1.00 90.56 102 LEU A CA 1
ATOM 809 C C . LEU A 1 102 ? 24.646 -0.447 -15.276 1.00 90.56 102 LEU A C 1
ATOM 811 O O . LEU A 1 102 ? 25.409 0.245 -14.605 1.00 90.56 102 LEU A O 1
ATOM 815 N N . SER A 1 103 ? 24.129 -1.587 -14.815 1.00 93.19 103 SER A N 1
ATOM 816 C CA . SER A 1 103 ? 24.406 -2.124 -13.481 1.00 93.19 103 SER A CA 1
ATOM 817 C C . SER A 1 103 ? 25.836 -2.651 -13.331 1.00 93.19 103 SER A C 1
ATOM 819 O O . SER A 1 103 ? 26.392 -2.566 -12.242 1.00 93.19 103 SER A O 1
ATOM 821 N N . ALA A 1 104 ? 26.450 -3.145 -14.412 1.00 93.75 104 ALA A N 1
ATOM 822 C CA . ALA A 1 104 ? 27.826 -3.637 -14.405 1.00 93.75 104 ALA A CA 1
ATOM 823 C C . ALA A 1 104 ? 28.863 -2.506 -14.297 1.00 93.75 104 ALA A C 1
ATOM 825 O O . ALA A 1 104 ? 29.938 -2.708 -13.735 1.00 93.75 104 ALA A O 1
ATOM 826 N N . GLU A 1 105 ? 28.544 -1.323 -14.825 1.00 94.50 105 GLU A N 1
ATOM 827 C CA . GLU A 1 105 ? 29.417 -0.141 -14.803 1.00 94.50 105 GLU A CA 1
ATOM 828 C C . GLU A 1 105 ? 29.174 0.770 -13.585 1.00 94.50 105 GLU A C 1
ATOM 830 O O . GLU A 1 105 ? 29.960 1.682 -13.320 1.00 94.50 105 GLU A O 1
ATOM 835 N N . SER A 1 106 ? 28.105 0.520 -12.824 1.00 94.44 106 SER A N 1
ATOM 836 C CA . SER A 1 106 ? 27.683 1.340 -11.686 1.00 94.44 106 SER A CA 1
ATOM 837 C C . SER A 1 106 ? 27.976 0.671 -10.346 1.00 94.44 106 SER A C 1
ATOM 839 O O . SER A 1 106 ? 27.962 -0.550 -10.202 1.00 94.44 106 SER A O 1
ATOM 841 N N . THR A 1 107 ? 28.182 1.479 -9.307 1.00 95.88 107 THR A N 1
ATOM 842 C CA . THR A 1 107 ? 28.204 0.952 -7.937 1.00 95.88 107 THR A CA 1
ATOM 843 C C . THR A 1 107 ? 26.797 0.515 -7.511 1.00 95.88 107 THR A C 1
ATOM 845 O O . THR A 1 107 ? 25.813 1.129 -7.934 1.00 95.88 107 THR A O 1
ATOM 848 N N . PRO A 1 108 ? 26.662 -0.479 -6.612 1.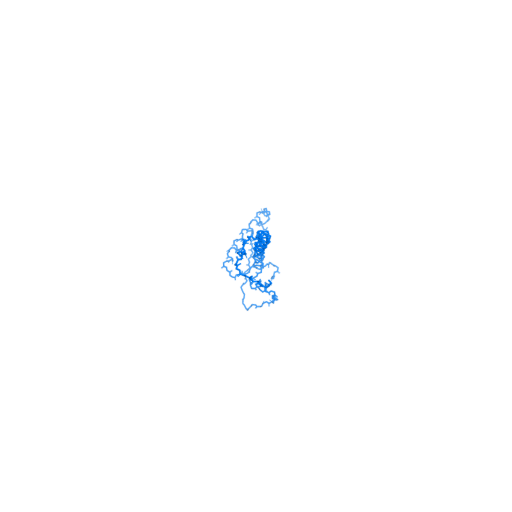00 94.50 108 PRO A N 1
ATOM 849 C CA . PRO A 1 108 ? 25.355 -0.913 -6.119 1.00 94.50 108 PRO A CA 1
ATOM 850 C C . PRO A 1 108 ? 24.503 0.236 -5.566 1.00 94.50 108 PRO A C 1
ATOM 852 O O . PRO A 1 108 ? 23.301 0.283 -5.804 1.00 94.50 108 PRO A O 1
ATOM 855 N N . LEU A 1 109 ? 25.131 1.200 -4.882 1.00 95.38 109 LEU A N 1
ATOM 856 C CA . LEU A 1 109 ? 24.433 2.365 -4.343 1.00 95.38 109 LEU A CA 1
ATOM 857 C C . LEU A 1 109 ? 23.833 3.236 -5.456 1.00 95.38 109 LEU A C 1
ATOM 859 O O . LEU A 1 109 ? 22.680 3.632 -5.351 1.00 95.38 109 LEU A O 1
ATOM 863 N N . GLN A 1 110 ? 24.580 3.488 -6.536 1.00 94.44 110 GLN A N 1
ATOM 864 C CA . GLN A 1 110 ? 24.084 4.266 -7.677 1.00 94.44 110 GLN A CA 1
ATOM 865 C C . GLN A 1 110 ? 22.910 3.577 -8.377 1.00 94.44 110 GLN A C 1
ATOM 867 O O . GLN A 1 110 ? 21.949 4.248 -8.746 1.00 94.44 110 GLN A O 1
ATOM 872 N N . VAL A 1 111 ? 22.963 2.249 -8.528 1.00 94.81 111 VAL A N 1
ATOM 873 C CA . VAL A 1 111 ? 21.859 1.474 -9.119 1.00 94.81 111 VAL A CA 1
ATOM 874 C C . VAL A 1 111 ? 20.607 1.574 -8.251 1.00 94.81 111 VAL A C 1
ATOM 876 O O . VAL A 1 111 ? 19.522 1.818 -8.772 1.00 94.81 111 VAL A O 1
ATOM 879 N N . VAL A 1 112 ? 20.748 1.433 -6.929 1.00 94.19 112 VAL A N 1
ATOM 880 C CA . VAL A 1 112 ? 19.621 1.560 -5.994 1.00 94.19 112 VAL A CA 1
ATOM 881 C C . VAL A 1 112 ? 19.023 2.963 -6.044 1.00 94.19 112 VAL A C 1
ATOM 883 O O . VAL A 1 112 ? 17.805 3.082 -6.132 1.00 94.19 112 VAL A O 1
ATOM 886 N N . THR A 1 113 ? 19.848 4.014 -6.043 1.00 94.12 113 THR A N 1
ATOM 887 C CA . THR A 1 113 ? 19.364 5.396 -6.168 1.00 94.12 113 THR A CA 1
ATOM 888 C C . THR A 1 113 ? 18.591 5.600 -7.469 1.00 94.12 113 THR A C 1
ATOM 890 O O . THR A 1 113 ? 17.470 6.092 -7.430 1.00 94.12 113 THR A O 1
ATOM 893 N N . LEU A 1 114 ? 19.134 5.152 -8.606 1.00 92.38 114 LEU A N 1
ATOM 894 C CA . LEU A 1 114 ? 18.466 5.264 -9.903 1.00 92.38 114 LEU A CA 1
ATOM 895 C C . LEU A 1 114 ? 17.096 4.573 -9.909 1.00 92.38 114 LEU A C 1
ATOM 897 O O . LEU A 1 114 ? 16.115 5.152 -10.372 1.00 92.38 114 LEU A O 1
ATOM 901 N N . LEU A 1 115 ? 17.030 3.333 -9.417 1.00 93.75 115 LEU A N 1
ATOM 902 C CA . LEU A 1 115 ? 15.777 2.581 -9.359 1.00 93.75 115 LEU A CA 1
ATOM 903 C C . LEU A 1 115 ? 14.776 3.248 -8.419 1.00 93.75 115 LEU A C 1
ATOM 905 O O . LEU A 1 115 ? 13.600 3.343 -8.758 1.00 93.75 115 LEU A O 1
ATOM 909 N N . ASN A 1 116 ? 15.237 3.729 -7.266 1.00 93.44 116 ASN A N 1
ATOM 910 C CA . ASN A 1 116 ? 14.388 4.434 -6.319 1.00 93.44 116 ASN A CA 1
ATOM 911 C C . ASN A 1 116 ? 13.788 5.696 -6.949 1.00 93.44 116 ASN A C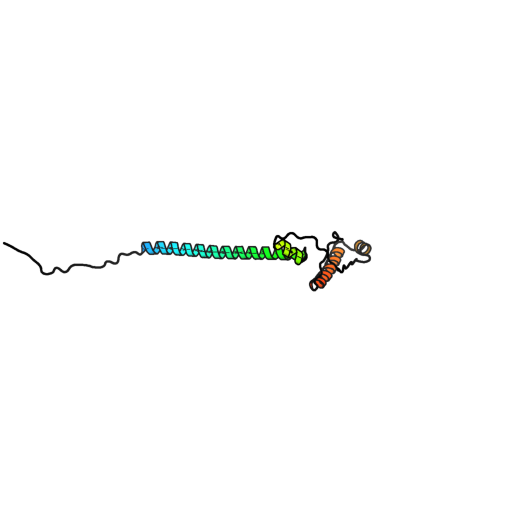 1
ATOM 913 O O . ASN A 1 116 ? 12.581 5.896 -6.854 1.00 93.44 116 ASN A O 1
ATOM 917 N N . ASP A 1 117 ? 14.593 6.502 -7.639 1.00 93.94 117 ASP A N 1
ATOM 918 C CA . ASP A 1 117 ? 14.127 7.723 -8.301 1.00 93.94 117 ASP A CA 1
ATOM 919 C C . ASP A 1 117 ? 13.127 7.402 -9.421 1.00 93.94 117 ASP A C 1
ATOM 921 O O . ASP A 1 117 ? 12.056 8.005 -9.494 1.00 93.94 117 ASP A O 1
ATOM 925 N N . LEU A 1 118 ? 13.432 6.398 -10.251 1.00 93.12 118 LEU A N 1
ATOM 926 C CA . LEU A 1 118 ? 12.562 5.961 -11.342 1.00 93.12 118 LEU A CA 1
ATOM 927 C C . LEU A 1 118 ? 11.201 5.477 -10.825 1.00 93.12 118 LEU A C 1
ATOM 929 O O . LEU A 1 118 ? 10.162 5.933 -11.304 1.00 93.12 118 LEU A O 1
ATOM 933 N N . TYR A 1 119 ? 11.196 4.569 -9.845 1.00 90.69 119 TYR A N 1
ATOM 934 C CA . TYR A 1 119 ? 9.954 4.034 -9.292 1.00 90.69 119 TYR A CA 1
ATOM 935 C C . TYR A 1 119 ? 9.194 5.069 -8.471 1.00 90.69 119 TYR A C 1
ATOM 937 O O . TYR A 1 119 ? 7.976 5.093 -8.564 1.00 90.69 119 TYR A O 1
ATOM 945 N N . THR A 1 120 ? 9.872 5.977 -7.766 1.00 91.75 120 THR A N 1
ATOM 946 C CA . THR A 1 120 ? 9.205 7.093 -7.073 1.00 91.75 120 THR A CA 1
ATOM 947 C C . THR A 1 120 ? 8.501 8.014 -8.070 1.00 91.75 120 THR A C 1
ATOM 949 O O . THR A 1 120 ? 7.376 8.442 -7.825 1.00 91.75 120 THR A O 1
ATOM 952 N N . CYS A 1 121 ? 9.124 8.303 -9.218 1.00 91.69 121 CYS A N 1
ATOM 953 C CA . CYS A 1 121 ? 8.476 9.071 -10.280 1.00 91.69 121 CYS A CA 1
ATOM 954 C C . CYS A 1 121 ? 7.260 8.344 -10.864 1.00 91.69 121 CYS A C 1
ATOM 956 O O . CYS A 1 121 ? 6.232 8.983 -11.079 1.00 91.69 121 CYS A O 1
ATOM 958 N N . PHE A 1 122 ? 7.354 7.035 -11.115 1.00 90.38 122 PHE A N 1
ATOM 959 C CA . PHE A 1 122 ? 6.199 6.256 -11.564 1.00 90.38 122 PHE A CA 1
ATOM 960 C C . PHE A 1 122 ? 5.085 6.250 -10.523 1.00 90.38 122 PHE A C 1
ATOM 962 O O . PHE A 1 122 ? 3.958 6.579 -10.878 1.00 90.38 122 PHE A O 1
ATOM 969 N N . ASP A 1 123 ? 5.413 5.949 -9.266 1.00 88.19 123 ASP A N 1
ATOM 970 C CA . ASP A 1 123 ? 4.477 5.890 -8.142 1.00 88.19 123 ASP A CA 1
ATOM 971 C C . ASP A 1 123 ? 3.743 7.244 -7.980 1.00 88.19 123 ASP A C 1
ATOM 973 O O . ASP A 1 123 ? 2.518 7.291 -7.926 1.00 88.19 123 ASP A O 1
ATOM 977 N N . ALA A 1 124 ? 4.454 8.374 -8.090 1.00 90.00 124 ALA A N 1
ATOM 978 C CA . ALA A 1 124 ? 3.844 9.707 -8.051 1.00 90.00 124 ALA A CA 1
ATOM 979 C C . ALA A 1 124 ? 2.908 10.014 -9.238 1.00 90.00 124 ALA A C 1
ATOM 981 O O . ALA A 1 124 ? 1.961 10.792 -9.101 1.00 90.00 124 ALA A O 1
ATOM 982 N N . ILE A 1 125 ? 3.176 9.455 -10.423 1.00 89.06 125 ILE A N 1
ATOM 983 C CA . ILE A 1 125 ? 2.294 9.615 -11.586 1.00 89.06 125 ILE A CA 1
ATOM 984 C C . ILE A 1 125 ? 1.044 8.757 -11.396 1.00 89.06 125 ILE A C 1
ATOM 986 O O . ILE A 1 125 ? -0.059 9.285 -11.544 1.00 89.06 125 ILE A O 1
ATOM 990 N N . ILE A 1 126 ? 1.212 7.472 -11.063 1.00 87.50 126 ILE A N 1
ATOM 991 C CA . ILE A 1 126 ? 0.109 6.512 -10.927 1.00 87.50 126 ILE A CA 1
ATOM 992 C C . ILE A 1 126 ? -0.811 6.828 -9.750 1.00 87.50 126 ILE A C 1
ATOM 994 O O . ILE A 1 126 ? -1.994 6.551 -9.871 1.00 87.50 126 ILE A O 1
ATOM 998 N N . ASP A 1 127 ? -0.325 7.479 -8.689 1.00 84.31 127 ASP A N 1
ATOM 999 C CA . ASP A 1 127 ? -1.141 7.916 -7.543 1.00 84.31 127 ASP A CA 1
ATOM 1000 C C . ASP A 1 127 ? -2.330 8.812 -7.951 1.00 84.31 127 ASP A C 1
ATOM 1002 O O . ASP A 1 127 ? -3.320 8.913 -7.228 1.00 84.31 127 ASP A O 1
ATOM 1006 N N . ASN A 1 128 ? -2.260 9.467 -9.118 1.00 84.81 128 ASN A N 1
ATOM 1007 C CA . ASN A 1 128 ? -3.348 10.296 -9.652 1.00 84.81 128 ASN A CA 1
ATOM 1008 C C . ASN A 1 128 ? -4.355 9.515 -10.516 1.00 84.81 128 ASN A C 1
ATOM 1010 O O . ASN A 1 128 ? -5.313 10.103 -11.023 1.00 84.81 128 ASN A O 1
ATOM 1014 N N . PHE A 1 129 ? -4.135 8.217 -10.721 1.00 85.00 129 PHE A N 1
ATOM 1015 C CA . PHE A 1 129 ? -4.961 7.346 -11.548 1.00 85.00 129 PHE A CA 1
ATOM 1016 C C . PHE A 1 129 ? -5.453 6.145 -10.736 1.00 85.00 129 PHE A C 1
ATOM 1018 O O . PHE A 1 129 ? -4.798 5.679 -9.811 1.00 85.00 129 PHE A O 1
ATOM 1025 N N . ASP A 1 130 ? -6.604 5.599 -11.119 1.00 81.31 130 ASP A N 1
ATOM 1026 C CA . ASP A 1 130 ? -7.138 4.365 -10.531 1.00 81.31 130 ASP A CA 1
ATOM 1027 C C . ASP A 1 130 ? -6.474 3.138 -11.185 1.00 81.31 130 ASP A C 1
ATOM 1029 O O . ASP A 1 130 ? -7.087 2.406 -11.963 1.00 81.31 130 ASP A O 1
ATOM 1033 N N . VAL A 1 131 ? -5.164 2.982 -10.968 1.00 84.88 131 VAL A N 1
ATOM 1034 C CA . VAL A 1 131 ? -4.362 1.864 -11.489 1.00 84.88 131 VAL A CA 1
ATOM 1035 C C . VAL A 1 131 ? -3.659 1.133 -10.351 1.00 84.88 131 VAL A C 1
ATOM 1037 O O . VAL A 1 131 ? -3.189 1.741 -9.394 1.00 84.88 131 VAL A O 1
ATOM 1040 N N . TYR A 1 132 ? -3.557 -0.191 -10.466 1.00 83.62 132 TYR A N 1
ATOM 1041 C CA . TYR A 1 132 ? -2.919 -1.032 -9.456 1.00 83.62 132 TYR A CA 1
ATOM 1042 C C . TYR A 1 132 ? -1.556 -1.542 -9.933 1.00 83.62 132 TYR A C 1
ATOM 1044 O O . TYR A 1 132 ? -1.435 -2.107 -11.023 1.00 83.62 132 TYR A O 1
ATOM 1052 N N . LYS A 1 133 ? -0.529 -1.361 -9.097 1.00 86.19 133 LYS A N 1
ATOM 1053 C CA . LYS A 1 133 ? 0.826 -1.873 -9.325 1.00 86.19 133 LYS A CA 1
ATOM 1054 C C . LYS A 1 133 ? 0.897 -3.344 -8.927 1.00 86.19 133 LYS A C 1
ATOM 1056 O O . LYS A 1 133 ? 0.706 -3.688 -7.765 1.00 86.19 133 LYS A O 1
ATOM 1061 N N . VAL A 1 134 ? 1.216 -4.201 -9.891 1.00 82.56 134 VAL A N 1
ATOM 1062 C CA . VAL A 1 134 ? 1.322 -5.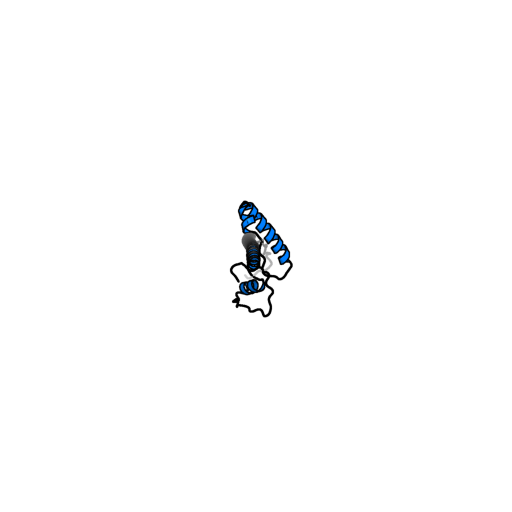650 -9.690 1.00 82.56 134 VAL A CA 1
ATOM 1063 C C . VAL A 1 134 ? 2.785 -6.057 -9.495 1.00 82.56 134 VAL A C 1
ATOM 1065 O O . VAL A 1 134 ? 3.668 -5.582 -10.209 1.00 82.56 134 VAL A O 1
ATOM 1068 N N . GLY A 1 135 ? 3.051 -6.924 -8.512 1.00 75.94 135 GLY A N 1
ATOM 1069 C CA . GLY A 1 135 ? 4.388 -7.467 -8.261 1.00 75.94 135 GLY A CA 1
ATOM 1070 C C . GLY A 1 135 ? 4.841 -8.458 -9.347 1.00 75.94 135 GLY A C 1
ATOM 1071 O O . GLY A 1 135 ? 3.999 -9.099 -9.975 1.00 75.94 135 GLY A O 1
ATOM 1072 N N . PRO A 1 136 ? 6.160 -8.638 -9.549 1.00 65.62 136 PRO A N 1
ATOM 1073 C CA . PRO A 1 136 ? 6.712 -9.458 -10.635 1.00 65.62 136 PRO A CA 1
ATOM 1074 C C . PRO A 1 136 ? 6.332 -10.948 -10.566 1.00 65.62 136 PRO A C 1
ATOM 1076 O O . PRO A 1 136 ? 6.448 -11.647 -11.562 1.00 65.62 136 PRO A O 1
ATOM 1079 N N . GLU A 1 137 ? 5.866 -11.433 -9.414 1.00 62.97 137 GLU A N 1
ATOM 1080 C CA . GLU A 1 137 ? 5.496 -12.836 -9.172 1.00 62.97 137 GLU A CA 1
ATOM 1081 C C . GLU A 1 137 ? 4.085 -13.210 -9.690 1.00 62.97 137 GLU A C 1
ATOM 1083 O O . GLU A 1 137 ? 3.679 -14.365 -9.569 1.00 62.97 137 GLU A O 1
ATOM 1088 N N . GLN A 1 138 ? 3.285 -12.240 -10.153 1.00 57.97 138 GLN A N 1
ATOM 1089 C CA . GLN A 1 138 ? 1.829 -12.404 -10.318 1.00 57.97 138 GLN A CA 1
ATOM 1090 C C . GLN A 1 138 ? 1.345 -12.601 -11.769 1.00 57.97 138 GLN A C 1
ATOM 1092 O O . GLN A 1 138 ? 0.135 -12.709 -11.972 1.00 57.97 138 GLN A O 1
ATOM 1097 N N . PHE A 1 139 ? 2.242 -12.702 -12.757 1.00 53.56 139 PHE A N 1
ATOM 1098 C CA . PHE A 1 139 ? 1.897 -12.979 -14.161 1.00 53.56 139 PHE A CA 1
ATOM 1099 C C . PHE A 1 139 ? 2.789 -14.048 -14.796 1.00 53.56 139 PHE A C 1
ATOM 1101 O O . PHE A 1 139 ? 4.007 -14.050 -14.512 1.00 53.56 139 PHE A O 1
#

Organism: NCBI:txid409849